Protein AF-A0A6A4JQL0-F1 (afdb_monomer_lite)

Sequence (183 aa):
MTEGSPLDFLEKEVHWMTEGNPLDFLEKEVHWMTEGNPLDFLEKEVRWMTEGNPLDFLEKQVHWMTEGNPLDFLEKEVRWMTEGNPLDFLEKQVHWMTEGNPLDFLEKEVRWMTEGNPLDFLEKQVRWMTEGSPLDFLEKQVRWMTEGSPLDFLEKQVRWMTEGNPLDFLEKEVSTRDQGWTG

Radius of gyration: 18.28 Å; chains: 1; bounding box: 45×28×57 Å

pLDDT: mean 74.46, std 11.35, range [36.38, 88.75]

Structure (mmCIF, N/CA/C/O backbone):
data_AF-A0A6A4JQL0-F1
#
_entry.id   AF-A0A6A4JQL0-F1
#
loop_
_atom_site.group_PDB
_atom_site.id
_atom_site.type_symbol
_atom_site.label_atom_id
_atom_site.label_alt_id
_atom_site.label_comp_id
_atom_site.label_asym_id
_atom_site.label_entity_id
_atom_site.label_seq_id
_atom_site.pdbx_PDB_ins_code
_atom_site.Cartn_x
_atom_site.Cartn_y
_atom_site.Cartn_z
_atom_site.occupancy
_atom_site.B_iso_or_equiv
_atom_site.auth_seq_id
_atom_site.auth_comp_id
_atom_site.auth_asym_id
_atom_site.auth_atom_id
_atom_site.pdbx_PDB_model_num
ATOM 1 N N . MET A 1 1 ? -3.570 -3.995 29.140 1.00 48.94 1 MET A N 1
ATOM 2 C CA . MET A 1 1 ? -2.932 -5.319 29.188 1.00 48.94 1 MET A CA 1
ATOM 3 C C . MET A 1 1 ? -3.987 -6.337 29.563 1.00 48.94 1 MET A C 1
ATOM 5 O O . MET A 1 1 ? -4.219 -6.611 30.736 1.00 48.94 1 MET A O 1
ATOM 9 N N . THR A 1 2 ? -4.702 -6.804 28.553 1.00 54.28 2 THR A N 1
ATOM 10 C CA . THR A 1 2 ? -5.454 -8.056 28.608 1.00 54.28 2 THR A CA 1
ATOM 11 C C . THR A 1 2 ? -4.576 -9.117 27.955 1.00 54.28 2 THR A C 1
ATOM 13 O O . THR A 1 2 ? -4.136 -8.908 26.831 1.00 54.28 2 THR A O 1
ATOM 16 N N . GLU A 1 3 ? -4.284 -10.210 28.657 1.00 47.78 3 GLU A N 1
ATOM 17 C CA . GLU A 1 3 ? -3.572 -11.362 28.087 1.00 47.78 3 GLU A CA 1
ATOM 18 C C . GLU A 1 3 ? -4.604 -12.329 27.481 1.00 47.78 3 GLU A C 1
ATOM 20 O O . GLU A 1 3 ? -5.502 -12.792 28.192 1.00 47.78 3 GLU A O 1
ATOM 25 N N . GLY A 1 4 ? -4.503 -12.636 26.182 1.00 51.81 4 GLY A N 1
ATOM 26 C CA . GLY A 1 4 ? -5.336 -13.647 25.513 1.00 51.81 4 GLY A CA 1
ATOM 27 C C . GLY A 1 4 ? -5.809 -13.258 24.109 1.00 51.81 4 GLY A C 1
ATOM 28 O O . GLY A 1 4 ? -5.360 -12.270 23.545 1.00 51.81 4 GLY A O 1
ATOM 29 N N . SER A 1 5 ? -6.733 -14.047 23.550 1.00 55.41 5 SER A N 1
ATOM 30 C CA . SER A 1 5 ? -7.500 -13.707 22.338 1.00 55.41 5 SER A CA 1
ATOM 31 C C . SER A 1 5 ? -8.883 -13.183 22.747 1.00 55.41 5 SER A C 1
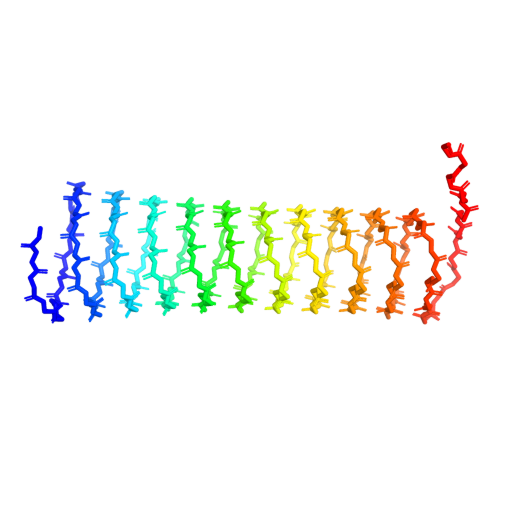ATOM 33 O O . SER A 1 5 ? -9.829 -13.979 22.799 1.00 55.41 5 SER A O 1
ATOM 35 N N . PRO A 1 6 ? -9.015 -11.904 23.153 1.00 65.75 6 PRO A N 1
ATOM 36 C CA . PRO A 1 6 ? -10.319 -11.315 23.427 1.00 65.75 6 PRO A CA 1
ATOM 37 C C . PRO A 1 6 ? -11.145 -11.232 22.135 1.00 65.75 6 PRO A C 1
ATOM 39 O O . PRO A 1 6 ? -10.596 -11.115 21.042 1.00 65.75 6 PRO A O 1
ATOM 42 N N . LEU A 1 7 ? -12.466 -11.349 22.287 1.00 65.19 7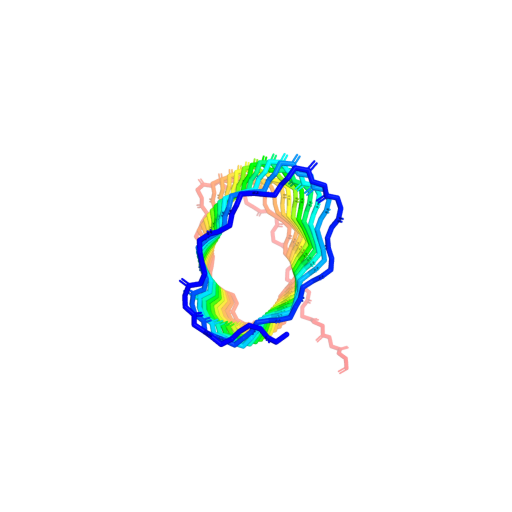 LEU A N 1
ATOM 43 C CA . LEU A 1 7 ? -13.447 -11.028 21.255 1.00 65.19 7 LEU A CA 1
ATOM 44 C C . LEU A 1 7 ? -14.258 -9.852 21.784 1.00 65.19 7 LEU A C 1
ATOM 46 O O . LEU A 1 7 ? -15.088 -10.067 22.675 1.00 65.19 7 LEU A O 1
ATOM 50 N N . ASP A 1 8 ? -14.038 -8.654 21.250 1.00 67.94 8 ASP A N 1
ATOM 51 C CA . ASP A 1 8 ? -14.722 -7.451 21.716 1.00 67.94 8 ASP A CA 1
ATOM 52 C C . ASP A 1 8 ? -15.574 -6.791 20.618 1.00 67.94 8 ASP A C 1
ATOM 54 O O . ASP A 1 8 ? -15.253 -6.762 19.430 1.00 67.94 8 ASP A O 1
ATOM 58 N N . PHE A 1 9 ? -16.722 -6.257 21.047 1.00 63.62 9 PHE A N 1
ATOM 59 C CA . PHE A 1 9 ? -17.596 -5.407 20.239 1.00 63.62 9 PHE A CA 1
ATOM 60 C C . PHE A 1 9 ? -17.670 -4.038 20.915 1.00 63.62 9 PHE A C 1
ATOM 62 O O . PHE A 1 9 ? -18.224 -3.916 22.015 1.00 63.62 9 PHE A O 1
ATOM 69 N N . LEU A 1 10 ? -17.084 -3.007 20.299 1.00 62.75 10 LEU A N 1
ATOM 70 C CA . LEU A 1 10 ? -16.933 -1.692 20.932 1.00 62.75 10 LEU A CA 1
ATOM 71 C C . LEU A 1 10 ? -17.703 -0.597 20.176 1.00 62.75 10 LEU A C 1
ATOM 73 O O . LEU A 1 10 ? -17.428 -0.269 19.024 1.00 62.75 10 LEU A O 1
ATOM 77 N N . GLU A 1 11 ? -18.642 0.042 20.883 1.00 56.25 11 GLU A N 1
ATOM 78 C CA . GLU A 1 11 ? -19.492 1.130 20.358 1.00 56.25 11 GLU A CA 1
ATOM 79 C C . GLU A 1 11 ? -19.041 2.551 20.786 1.00 56.25 11 GLU A C 1
ATOM 81 O O . GLU A 1 11 ? -19.742 3.550 20.534 1.00 56.25 11 GLU A O 1
ATOM 86 N N . LYS A 1 12 ? -17.908 2.680 21.490 1.00 58.00 12 LYS A N 1
ATOM 87 C CA . LYS A 1 12 ? -17.393 3.944 22.059 1.00 58.00 12 LYS A CA 1
ATOM 88 C C . LYS A 1 12 ? -15.913 4.149 21.733 1.00 58.00 12 LYS A C 1
ATOM 90 O O . LYS A 1 12 ? -15.241 3.206 21.349 1.00 58.00 12 LYS A O 1
ATOM 95 N N . GLU A 1 13 ? -15.443 5.386 21.904 1.00 59.19 13 GLU A N 1
ATOM 96 C CA . GLU A 1 13 ? -14.020 5.730 21.820 1.00 59.19 13 GLU A CA 1
ATOM 97 C C . GLU A 1 13 ? -13.245 5.005 22.924 1.00 59.19 13 GLU A C 1
ATOM 99 O O . GLU A 1 13 ? -13.615 5.083 24.102 1.00 59.19 13 GLU A O 1
ATOM 104 N N . VAL A 1 14 ? -12.217 4.254 22.532 1.00 65.00 14 VAL A N 1
ATOM 105 C CA . VAL A 1 14 ? -11.452 3.379 23.425 1.00 65.00 14 VAL A CA 1
ATOM 106 C C . VAL A 1 14 ? -9.961 3.486 23.108 1.00 65.00 14 VAL A C 1
ATOM 108 O O . VAL A 1 14 ? -9.557 3.576 21.948 1.00 65.00 14 VAL A O 1
ATOM 111 N N . HIS A 1 15 ? -9.159 3.466 24.173 1.00 68.12 15 HIS A N 1
ATOM 112 C CA . HIS A 1 15 ? -7.715 3.268 24.128 1.00 68.12 15 HIS A CA 1
ATOM 113 C C . HIS A 1 15 ? -7.394 1.889 24.701 1.00 68.12 15 HIS A C 1
ATOM 115 O O . HIS A 1 15 ? -7.781 1.610 25.840 1.00 68.12 15 HIS A O 1
ATOM 121 N N . TRP A 1 16 ? -6.681 1.054 23.948 1.00 69.25 16 TRP A N 1
ATOM 122 C CA . TRP A 1 16 ? -6.377 -0.316 24.363 1.00 69.25 16 TRP A CA 1
ATOM 123 C C . TRP A 1 16 ? -4.896 -0.686 24.171 1.00 69.25 16 TRP A C 1
ATOM 125 O O . TRP A 1 16 ? -4.220 -0.142 23.301 1.00 69.25 16 TRP A O 1
ATOM 135 N N . MET A 1 17 ? -4.399 -1.596 25.022 1.00 77.00 17 MET A N 1
ATOM 136 C CA . MET A 1 17 ? -3.108 -2.287 24.865 1.00 77.00 17 MET A CA 1
ATOM 137 C C . MET A 1 17 ? -3.274 -3.793 25.124 1.00 77.00 17 MET A C 1
ATOM 139 O O . MET A 1 17 ? -3.674 -4.171 26.243 1.00 77.00 17 MET A O 1
ATOM 143 N N . THR A 1 18 ? -2.936 -4.621 24.133 1.00 77.06 18 THR A N 1
ATOM 144 C CA . THR A 1 18 ? -3.070 -6.095 24.158 1.00 77.06 18 THR A CA 1
ATOM 145 C C . THR A 1 18 ? -1.775 -6.780 23.752 1.00 77.06 18 THR A C 1
ATOM 147 O O . THR A 1 18 ? -1.071 -6.303 22.870 1.00 77.06 18 THR A O 1
ATOM 150 N N . GLU A 1 19 ? -1.523 -7.942 24.347 1.00 81.19 19 GLU A N 1
ATOM 151 C CA . GLU A 1 19 ? -0.583 -8.936 23.828 1.00 81.19 19 GLU A CA 1
ATOM 152 C C . GLU A 1 19 ? -1.392 -10.161 23.376 1.00 81.19 19 GLU A C 1
ATOM 154 O O . GLU A 1 19 ? -2.223 -10.675 24.136 1.00 81.19 19 GLU A O 1
ATOM 159 N N . GLY A 1 20 ? -1.175 -10.625 22.145 1.00 81.38 20 GLY A N 1
ATOM 160 C CA . GLY A 1 20 ? -1.851 -11.790 21.574 1.00 81.38 20 GLY A CA 1
ATOM 161 C C . GLY A 1 20 ? -2.547 -11.520 20.241 1.00 81.38 20 GLY A C 1
ATOM 162 O O . GLY A 1 20 ? -2.222 -10.590 19.515 1.00 81.38 20 GLY A O 1
ATOM 163 N N . ASN A 1 21 ? -3.504 -12.384 19.903 1.00 84.00 21 ASN A N 1
ATOM 164 C CA . ASN A 1 21 ? -4.229 -12.346 18.631 1.00 84.00 21 ASN A CA 1
ATOM 165 C C . ASN A 1 21 ? -5.713 -12.065 18.925 1.00 84.00 21 ASN A C 1
ATOM 167 O O . ASN A 1 21 ? -6.485 -13.028 19.055 1.00 84.00 21 ASN A O 1
ATOM 171 N N . PRO A 1 22 ? -6.093 -10.803 19.188 1.00 80.31 22 PRO A N 1
ATOM 172 C CA . PRO A 1 22 ? -7.481 -10.433 19.435 1.00 80.31 22 PRO A CA 1
ATOM 173 C C . PRO A 1 22 ? -8.314 -10.516 18.143 1.00 80.31 22 PRO A C 1
ATOM 175 O O . PRO A 1 22 ? -7.764 -10.590 17.043 1.00 80.31 22 PRO A O 1
ATOM 178 N N . LEU A 1 23 ? -9.637 -10.582 18.296 1.00 82.00 23 LEU A N 1
ATOM 179 C CA . LEU A 1 23 ? -10.601 -10.499 17.200 1.00 82.00 23 LEU A CA 1
ATOM 180 C C . LEU A 1 23 ? -11.603 -9.393 17.520 1.00 82.00 23 LEU A C 1
ATOM 182 O O . LEU A 1 23 ? -12.422 -9.583 18.422 1.00 82.00 23 LEU A O 1
ATOM 186 N N . ASP A 1 24 ? -11.600 -8.294 16.769 1.00 75.69 24 ASP A N 1
ATOM 187 C CA . ASP A 1 24 ? -12.393 -7.117 17.128 1.00 75.69 24 ASP A CA 1
ATOM 188 C C . ASP A 1 24 ? -13.329 -6.625 16.024 1.00 75.69 24 ASP A C 1
ATOM 190 O O . ASP A 1 24 ? -13.034 -6.642 14.828 1.00 75.69 24 ASP A O 1
ATOM 194 N N . PHE A 1 25 ? -14.497 -6.147 16.457 1.00 75.19 25 PHE A N 1
ATOM 195 C CA . PHE A 1 25 ? -15.484 -5.478 15.612 1.00 75.19 25 PHE A CA 1
ATOM 196 C C . PHE A 1 25 ? -15.741 -4.072 16.164 1.00 75.19 25 PHE A C 1
ATOM 198 O O . PHE A 1 25 ? -16.297 -3.920 17.260 1.00 75.19 25 PHE A O 1
ATOM 205 N N . LEU A 1 26 ? -15.342 -3.033 15.421 1.00 70.62 26 LEU A N 1
ATOM 206 C CA . LEU A 1 26 ? -15.356 -1.646 15.909 1.00 70.62 26 LEU A CA 1
ATOM 207 C C . LEU A 1 26 ? -16.149 -0.708 14.986 1.00 70.62 26 LEU A C 1
ATOM 209 O O . LEU A 1 26 ? -15.851 -0.535 13.803 1.00 70.62 26 LEU A O 1
ATOM 213 N N . GLU A 1 27 ? -17.121 0.002 15.564 1.00 65.94 27 GLU A N 1
ATOM 214 C CA . GLU A 1 27 ? -17.993 0.930 14.822 1.00 65.94 27 GLU A CA 1
ATOM 215 C C . GLU A 1 27 ? -17.617 2.423 14.987 1.00 65.94 27 GLU A C 1
ATOM 217 O O . GLU A 1 27 ? -18.277 3.313 14.421 1.00 65.94 27 GLU A O 1
ATOM 222 N N . LYS A 1 28 ? -16.599 2.763 15.793 1.00 69.19 28 LYS A N 1
ATOM 223 C CA . LYS A 1 28 ? -16.197 4.155 16.110 1.00 69.19 28 LYS A CA 1
ATOM 224 C C . LYS A 1 28 ? -14.680 4.343 16.223 1.00 69.19 28 LYS A C 1
ATOM 226 O O . LYS A 1 28 ? -13.933 3.425 15.933 1.00 69.19 28 LYS A O 1
ATOM 231 N N . GLU A 1 29 ? -14.261 5.570 16.555 1.00 67.31 29 GLU A N 1
ATOM 232 C CA . GLU A 1 29 ? -12.855 5.969 16.637 1.00 67.31 29 GLU A CA 1
ATOM 233 C C . GLU A 1 29 ? -12.103 5.200 17.726 1.00 67.31 29 GLU A C 1
ATOM 235 O O . GLU A 1 29 ? -12.539 5.180 18.876 1.00 67.31 29 GLU A O 1
ATOM 240 N N . VAL A 1 30 ? -10.991 4.561 17.364 1.00 68.25 30 VAL A N 1
ATOM 241 C CA . VAL A 1 30 ? -10.199 3.722 18.275 1.00 68.25 30 VAL A CA 1
ATOM 242 C C . VAL A 1 30 ? -8.714 4.024 18.122 1.00 68.25 30 VAL A C 1
ATOM 244 O O . VAL A 1 30 ? -8.218 4.283 17.024 1.00 68.25 30 VAL A O 1
ATOM 247 N N . HIS A 1 31 ? -8.011 3.975 19.254 1.00 73.44 31 HIS A N 1
ATOM 248 C CA . HIS A 1 31 ? -6.556 4.015 19.325 1.00 73.44 31 HIS A CA 1
ATOM 249 C C . HIS A 1 31 ? -6.049 2.736 20.005 1.00 73.44 31 HIS A C 1
ATOM 251 O O . HIS A 1 31 ? -6.408 2.468 21.155 1.00 73.44 31 HIS A O 1
ATOM 257 N N . TRP A 1 32 ? -5.197 1.971 19.327 1.00 73.75 32 TRP A N 1
ATOM 258 C CA . TRP A 1 32 ? -4.766 0.647 19.793 1.00 73.75 32 TRP A CA 1
ATOM 259 C C . TRP A 1 32 ? -3.240 0.479 19.744 1.00 73.75 32 TRP A C 1
ATOM 261 O O . TRP A 1 32 ? -2.592 1.019 18.847 1.00 73.75 32 TRP A O 1
ATOM 271 N N . MET A 1 33 ? -2.686 -0.286 20.695 1.00 80.38 33 MET A N 1
ATOM 272 C CA . MET A 1 33 ? -1.348 -0.892 20.593 1.00 80.38 33 MET A CA 1
ATOM 273 C C . MET A 1 33 ? -1.395 -2.419 20.804 1.00 80.38 33 MET A C 1
ATOM 275 O O . MET A 1 33 ? -1.891 -2.866 21.844 1.00 80.38 33 MET A O 1
ATOM 279 N N . THR A 1 34 ? -0.906 -3.206 19.840 1.00 82.06 34 THR A N 1
ATOM 280 C CA . THR A 1 34 ? -0.855 -4.683 19.923 1.00 82.06 34 THR A CA 1
ATOM 281 C C . THR A 1 34 ? 0.560 -5.199 19.737 1.00 82.06 34 THR A C 1
ATOM 283 O O . THR A 1 34 ? 1.240 -4.797 18.800 1.00 82.06 34 THR A O 1
ATOM 286 N N . GLU A 1 35 ? 0.953 -6.180 20.542 1.00 85.06 35 GLU A N 1
ATOM 287 C CA . GLU A 1 35 ? 2.001 -7.135 20.165 1.00 85.06 35 GLU A CA 1
ATOM 288 C C . GLU A 1 35 ? 1.330 -8.468 19.796 1.00 85.06 35 GLU A C 1
ATOM 290 O O . GLU A 1 35 ? 0.743 -9.137 20.654 1.00 85.06 35 GLU A O 1
ATOM 295 N N . GLY A 1 36 ? 1.354 -8.842 18.515 1.00 85.19 36 GLY A N 1
ATOM 296 C CA . GLY A 1 36 ? 0.725 -10.056 17.991 1.00 85.19 36 GLY A CA 1
ATOM 297 C C . GLY A 1 36 ? 0.013 -9.866 16.649 1.00 85.19 36 GLY A C 1
ATOM 298 O O . GLY A 1 36 ? 0.305 -8.948 15.893 1.00 85.19 36 GLY A O 1
ATOM 299 N N . ASN A 1 37 ? -0.896 -10.784 16.315 1.00 85.94 37 ASN A N 1
ATOM 300 C CA . ASN A 1 37 ? -1.563 -10.847 15.008 1.00 85.94 37 ASN A CA 1
ATOM 301 C C . ASN A 1 37 ? -3.081 -10.668 15.205 1.00 85.94 37 ASN A C 1
ATOM 303 O O . ASN A 1 37 ? -3.797 -11.672 15.301 1.00 85.94 37 ASN A O 1
ATOM 307 N N . PRO A 1 38 ? -3.569 -9.426 15.377 1.00 83.69 38 PRO A N 1
ATOM 308 C CA . PRO A 1 38 ? -4.996 -9.156 15.520 1.00 83.69 38 PRO A CA 1
ATOM 309 C C . PRO A 1 38 ? -5.758 -9.448 14.217 1.00 83.69 38 PRO A C 1
ATOM 311 O O . PRO A 1 38 ? -5.168 -9.490 13.136 1.00 83.69 38 PRO A O 1
ATOM 314 N N . LEU A 1 39 ? -7.063 -9.693 14.341 1.00 84.94 39 LEU A N 1
ATOM 315 C CA . LEU A 1 39 ? -8.001 -9.769 13.222 1.00 84.94 39 LEU A CA 1
ATOM 316 C C . LEU A 1 39 ? -9.129 -8.772 13.456 1.00 84.94 39 LEU A C 1
ATOM 318 O O . LEU A 1 39 ? -9.977 -9.015 14.315 1.00 84.94 39 LEU A O 1
ATOM 322 N N . ASP A 1 40 ? -9.199 -7.724 12.645 1.00 78.44 40 ASP A N 1
ATOM 323 C CA . ASP A 1 40 ? -10.066 -6.592 12.949 1.00 78.44 40 ASP A CA 1
ATOM 324 C C . ASP A 1 40 ? -11.005 -6.212 11.793 1.00 78.44 40 ASP A C 1
ATOM 326 O O . ASP A 1 40 ? -10.643 -6.178 10.614 1.00 78.44 40 ASP A O 1
ATOM 330 N N . PHE A 1 41 ? -12.250 -5.879 12.145 1.00 79.62 41 PHE A N 1
ATOM 331 C CA . PHE A 1 41 ? -13.275 -5.371 11.230 1.00 79.62 41 PHE A CA 1
ATOM 332 C C . PHE A 1 41 ? -13.730 -3.980 11.678 1.00 79.62 41 PHE A C 1
ATOM 334 O O . PHE A 1 41 ? -14.369 -3.840 12.728 1.00 79.62 41 PHE A O 1
ATOM 341 N N . LEU A 1 42 ? -13.436 -2.941 10.885 1.00 72.56 42 LEU A N 1
ATOM 342 C CA . LEU A 1 42 ? -13.661 -1.547 11.288 1.00 72.56 42 LEU A CA 1
ATOM 343 C C . LEU A 1 42 ? -14.495 -0.731 10.300 1.00 72.56 42 LEU A C 1
ATOM 345 O O . LEU A 1 42 ? -14.187 -0.609 9.112 1.00 72.56 42 LEU A O 1
ATOM 349 N N . GLU A 1 43 ? -15.477 -0.008 10.838 1.00 68.94 43 GLU A N 1
ATOM 350 C CA . GLU A 1 43 ? -16.337 0.873 10.039 1.00 68.94 43 GLU A CA 1
ATOM 351 C C . GLU A 1 43 ? -15.943 2.365 10.088 1.00 68.94 43 GLU A C 1
ATOM 353 O O . GLU A 1 43 ? -16.499 3.180 9.336 1.00 68.94 43 GLU A O 1
ATOM 358 N N . LYS A 1 44 ? -15.045 2.800 10.988 1.00 72.44 44 LYS A N 1
ATOM 359 C CA . LYS A 1 44 ? -14.710 4.231 11.211 1.00 72.44 44 LYS A CA 1
ATOM 360 C C . LYS A 1 44 ? -13.207 4.517 11.357 1.00 72.44 44 LYS A C 1
ATOM 362 O O . LYS A 1 44 ? -12.392 3.701 10.963 1.00 72.44 44 LYS A O 1
ATOM 367 N N . GLU A 1 45 ? -12.870 5.756 11.745 1.00 68.94 45 GLU A N 1
ATOM 368 C CA . GLU A 1 45 ? -11.496 6.267 11.782 1.00 68.94 45 GLU A CA 1
ATOM 369 C C . GLU A 1 45 ? -10.661 5.574 12.853 1.00 68.94 45 GLU A C 1
ATOM 371 O O . GLU A 1 45 ? -11.114 5.473 13.984 1.00 68.94 45 GLU A O 1
ATOM 376 N N . VAL A 1 46 ? -9.455 5.115 12.531 1.00 69.88 46 VAL A N 1
ATOM 377 C CA . VAL A 1 46 ? -8.645 4.345 13.482 1.00 69.88 46 VAL A CA 1
ATOM 378 C C . VAL A 1 46 ? -7.172 4.726 13.433 1.00 69.88 46 VAL A C 1
ATOM 380 O O . VAL A 1 46 ? -6.639 5.084 12.377 1.00 69.88 46 VAL A O 1
ATOM 383 N N . ARG A 1 47 ? -6.519 4.654 14.601 1.00 75.62 47 ARG A N 1
ATOM 384 C CA . ARG A 1 47 ? -5.064 4.753 14.741 1.00 75.62 47 ARG A CA 1
ATOM 385 C C . ARG A 1 47 ? -4.482 3.549 15.465 1.00 75.62 47 ARG A C 1
ATOM 387 O O . ARG A 1 47 ? -4.789 3.362 16.642 1.00 75.62 47 ARG A O 1
ATOM 394 N N . TRP A 1 48 ? -3.591 2.806 14.819 1.00 75.69 48 TRP A N 1
ATOM 395 C CA . TRP A 1 48 ? -2.952 1.631 15.420 1.00 75.69 48 TRP A CA 1
ATOM 396 C C . TRP A 1 48 ? -1.437 1.671 15.372 1.00 75.69 48 TRP A C 1
ATOM 398 O O . TRP A 1 48 ? -0.836 2.282 14.487 1.00 75.69 48 TRP A O 1
ATOM 408 N N . MET A 1 49 ? -0.858 0.988 16.354 1.00 82.81 49 MET A N 1
ATOM 409 C CA . MET A 1 49 ? 0.532 0.566 16.367 1.00 82.81 49 MET A CA 1
ATOM 410 C C . MET A 1 49 ? 0.571 -0.933 16.667 1.00 82.81 49 MET A C 1
ATOM 412 O O . MET A 1 49 ? 0.066 -1.350 17.710 1.00 82.81 49 MET A O 1
ATOM 416 N N . THR A 1 50 ? 1.150 -1.724 15.771 1.00 83.94 50 THR A N 1
ATOM 417 C CA . THR A 1 50 ? 1.201 -3.184 15.911 1.00 83.94 50 THR A CA 1
ATOM 418 C C . THR A 1 50 ? 2.612 -3.700 15.658 1.00 83.94 50 THR A C 1
ATOM 420 O O . THR A 1 50 ? 3.225 -3.354 14.654 1.00 83.94 50 THR A O 1
ATOM 423 N N . GLU A 1 51 ? 3.112 -4.565 16.534 1.00 87.12 51 GLU A N 1
ATOM 424 C CA . GLU A 1 51 ? 4.254 -5.436 16.237 1.00 87.12 51 GLU A CA 1
ATOM 425 C C . GLU A 1 51 ? 3.709 -6.838 15.932 1.00 87.12 51 GLU A C 1
ATOM 427 O O . GLU A 1 51 ? 3.189 -7.519 16.820 1.00 87.12 51 GLU A O 1
ATOM 432 N N .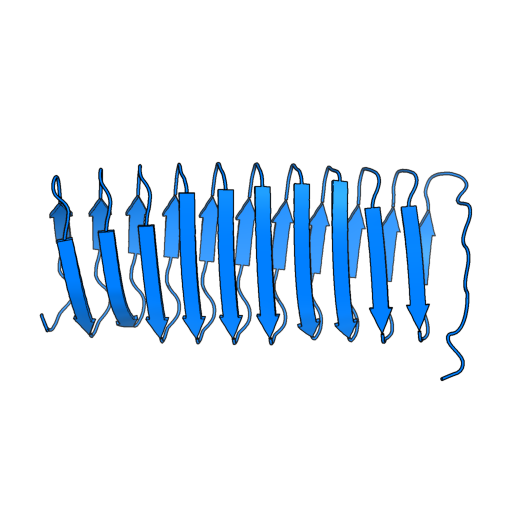 GLY A 1 52 ? 3.760 -7.257 14.666 1.00 87.56 52 GLY A N 1
ATOM 433 C CA . GLY A 1 52 ? 3.209 -8.525 14.190 1.00 87.56 52 GLY A CA 1
ATOM 434 C C . GLY A 1 52 ? 2.546 -8.437 12.813 1.00 87.56 52 GLY A C 1
ATOM 435 O O . GLY A 1 52 ? 2.826 -7.548 12.018 1.00 87.56 52 GLY A O 1
ATOM 436 N N . ASN A 1 53 ? 1.691 -9.412 12.497 1.00 87.62 53 ASN A N 1
ATOM 437 C CA . ASN A 1 53 ? 1.069 -9.563 11.176 1.00 87.62 53 ASN A CA 1
ATOM 438 C C . ASN A 1 53 ? -0.461 -9.460 11.317 1.00 87.62 53 ASN A C 1
ATOM 440 O O . ASN A 1 53 ? -1.127 -10.498 11.395 1.00 87.62 53 ASN A O 1
ATOM 444 N N . PRO A 1 54 ? -1.017 -8.244 11.453 1.00 85.06 54 PRO A N 1
ATOM 445 C CA . PRO A 1 54 ? -2.459 -8.055 11.571 1.00 85.06 54 PRO A CA 1
ATOM 446 C C . PRO A 1 54 ? -3.186 -8.441 10.270 1.00 85.06 54 PRO A C 1
ATOM 448 O O . PRO A 1 54 ? -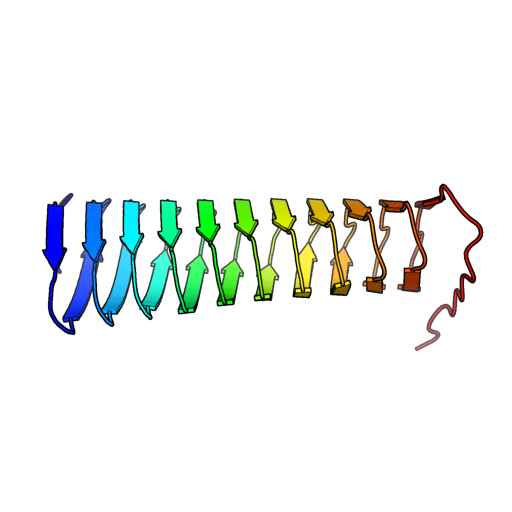2.580 -8.482 9.196 1.00 85.06 54 PRO A O 1
ATOM 451 N N . LEU A 1 55 ? -4.474 -8.768 10.385 1.00 87.44 55 LEU A N 1
ATOM 452 C CA . LEU A 1 55 ? -5.382 -8.967 9.256 1.00 87.44 55 LEU A CA 1
ATOM 453 C C . LEU A 1 55 ? -6.594 -8.058 9.416 1.00 87.44 55 LEU A C 1
ATOM 455 O O . LEU A 1 55 ? -7.421 -8.296 10.296 1.00 87.44 55 LEU A O 1
ATOM 459 N N . ASP A 1 56 ? -6.752 -7.100 8.511 1.00 81.69 56 ASP A N 1
ATOM 460 C CA . ASP A 1 56 ? -7.662 -5.988 8.747 1.00 81.69 56 ASP A CA 1
ATOM 461 C C . ASP A 1 56 ? -8.613 -5.720 7.573 1.00 81.69 56 ASP A C 1
ATOM 463 O O . ASP A 1 56 ? -8.237 -5.684 6.397 1.00 81.69 56 ASP A O 1
ATOM 467 N N . PHE A 1 57 ? -9.886 -5.485 7.900 1.00 82.00 57 PHE A N 1
ATOM 468 C CA . PHE A 1 57 ? -10.941 -5.130 6.948 1.00 82.00 57 PHE A CA 1
ATOM 469 C C . PHE A 1 57 ? -11.546 -3.773 7.310 1.00 82.00 57 PHE A C 1
ATOM 471 O O . PHE A 1 57 ? -12.237 -3.650 8.327 1.00 82.00 57 PHE A O 1
ATOM 478 N N . LEU A 1 58 ? -11.325 -2.750 6.474 1.00 74.19 58 LEU A N 1
ATOM 479 C CA . LEU A 1 58 ? -11.655 -1.362 6.816 1.00 74.19 58 LEU A CA 1
ATOM 480 C C . LEU A 1 58 ? -12.483 -0.623 5.765 1.00 74.19 58 LEU A C 1
ATOM 482 O O . LEU A 1 58 ? -12.117 -0.499 4.594 1.00 74.19 58 LEU A O 1
ATOM 486 N N . GLU A 1 59 ? -13.532 0.054 6.229 1.00 70.31 59 GLU A N 1
ATOM 487 C CA . GLU A 1 59 ? -14.407 0.841 5.351 1.00 70.31 59 GLU A CA 1
ATOM 488 C C . GLU A 1 59 ? -14.063 2.344 5.270 1.00 70.31 59 GLU A C 1
ATOM 490 O O . GLU A 1 59 ? -14.615 3.075 4.428 1.00 70.31 59 GLU A O 1
ATOM 495 N N . LYS A 1 60 ? -13.230 2.880 6.179 1.00 75.56 60 LYS A N 1
ATOM 496 C CA . LYS A 1 60 ? -12.977 4.337 6.295 1.00 75.56 60 LYS A CA 1
ATOM 497 C C . LYS A 1 60 ? -11.491 4.732 6.415 1.00 75.56 60 LYS A C 1
ATOM 499 O O . LYS A 1 60 ? -10.705 4.357 5.558 1.00 75.56 60 LYS A O 1
ATOM 504 N N . GLN A 1 61 ? -11.187 5.662 7.326 1.00 69.50 61 GLN A N 1
ATOM 505 C CA . GLN A 1 61 ? -9.976 6.484 7.387 1.00 69.50 61 GLN A CA 1
ATOM 506 C C . GLN A 1 61 ? -8.995 5.893 8.374 1.00 69.50 61 GLN A C 1
ATOM 508 O O . GLN A 1 61 ? -9.348 5.786 9.542 1.00 69.50 61 GLN A O 1
ATOM 513 N N . VAL A 1 62 ? -7.780 5.556 7.969 1.00 69.50 62 VAL A N 1
ATOM 514 C CA . VAL A 1 62 ? -6.896 4.829 8.883 1.00 69.50 62 VAL A CA 1
ATOM 515 C C . VAL A 1 62 ? -5.465 5.334 8.859 1.00 69.50 62 VAL A C 1
ATOM 517 O O . VAL A 1 62 ? -4.944 5.739 7.821 1.00 69.50 62 VAL A O 1
ATOM 520 N N . HIS A 1 63 ? -4.859 5.348 10.046 1.00 78.06 63 HIS A N 1
ATOM 521 C CA . HIS A 1 63 ? -3.447 5.632 10.256 1.00 78.06 63 HIS A CA 1
ATOM 522 C C . HIS A 1 63 ? -2.798 4.472 11.008 1.00 78.06 63 HIS A C 1
ATOM 524 O O . HIS A 1 63 ? -3.128 4.260 12.174 1.00 78.06 63 HIS A O 1
ATOM 530 N N . TRP A 1 64 ? -1.848 3.774 10.392 1.00 76.75 64 TRP A N 1
ATOM 531 C CA . TRP A 1 64 ? -1.131 2.677 11.050 1.00 76.75 64 TRP A CA 1
ATOM 532 C C . TRP A 1 64 ? 0.369 2.856 11.052 1.00 76.75 64 TRP A C 1
ATOM 534 O O . TRP A 1 64 ? 0.945 3.495 10.166 1.00 76.75 64 TRP A O 1
ATOM 544 N N . MET A 1 65 ? 0.968 2.257 12.073 1.00 84.12 65 MET A N 1
ATOM 545 C CA . MET A 1 65 ? 2.379 1.925 12.111 1.00 84.12 65 MET A CA 1
ATOM 546 C C . MET A 1 65 ? 2.494 0.443 12.448 1.00 84.12 65 MET A C 1
ATOM 548 O O . MET A 1 65 ? 1.992 0.027 13.494 1.00 84.12 65 MET A O 1
ATOM 552 N N . THR A 1 66 ? 3.132 -0.332 11.582 1.00 85.88 66 THR A N 1
ATOM 553 C CA . THR A 1 66 ? 3.270 -1.777 11.778 1.00 85.88 66 THR A CA 1
ATOM 554 C C . THR A 1 66 ? 4.717 -2.202 11.584 1.00 85.88 66 THR A C 1
ATOM 556 O O . THR A 1 66 ? 5.342 -1.846 10.590 1.00 85.88 66 THR A O 1
ATOM 559 N N . GLU A 1 67 ? 5.245 -2.991 12.512 1.00 88.56 67 GLU A N 1
ATOM 560 C CA . GLU A 1 67 ? 6.464 -3.772 12.296 1.00 88.56 67 GLU A CA 1
ATOM 561 C C . GLU A 1 67 ? 6.043 -5.223 12.038 1.00 88.56 67 GLU A C 1
ATOM 563 O O . GLU A 1 67 ? 5.549 -5.904 12.938 1.00 88.56 67 GLU A O 1
ATOM 568 N N . GLY A 1 68 ? 6.160 -5.681 10.790 1.00 88.44 68 GLY A N 1
ATOM 569 C CA . GLY A 1 68 ? 5.711 -7.001 10.347 1.00 88.44 68 GLY A CA 1
ATOM 570 C C . GLY A 1 68 ? 5.060 -7.003 8.962 1.00 88.44 68 GLY A C 1
ATOM 571 O O . GLY A 1 68 ? 5.299 -6.128 8.136 1.00 88.44 68 GLY A O 1
ATOM 572 N N . ASN A 1 69 ? 4.272 -8.038 8.670 1.00 88.25 69 ASN A N 1
ATOM 573 C CA . ASN A 1 69 ? 3.688 -8.278 7.344 1.00 88.25 69 ASN A CA 1
ATOM 574 C C . ASN A 1 69 ? 2.152 -8.263 7.449 1.00 88.25 69 ASN A C 1
ATOM 576 O O . ASN A 1 69 ? 1.548 -9.336 7.552 1.00 88.25 69 ASN A O 1
ATOM 580 N N . PRO A 1 70 ? 1.521 -7.079 7.515 1.00 86.19 70 PRO A N 1
ATOM 581 C CA . PRO A 1 70 ? 0.069 -6.974 7.607 1.00 86.19 70 PRO A CA 1
ATOM 582 C C . PRO A 1 70 ? -0.614 -7.445 6.310 1.00 86.19 70 PRO A C 1
ATOM 584 O O . PRO A 1 70 ? 0.012 -7.494 5.246 1.00 86.19 70 PRO A O 1
ATOM 587 N N . LEU A 1 71 ? -1.884 -7.842 6.416 1.00 88.25 71 LEU A N 1
ATOM 588 C CA . LEU A 1 71 ? -2.753 -8.158 5.282 1.00 88.25 71 LEU A CA 1
ATOM 589 C C . LEU A 1 71 ? -4.036 -7.343 5.375 1.00 88.25 71 LEU A C 1
ATOM 591 O O . LEU A 1 71 ? -4.858 -7.587 6.257 1.00 88.25 71 LEU A O 1
ATOM 595 N N . ASP A 1 72 ? -4.260 -6.471 4.398 1.00 82.62 72 ASP A N 1
ATOM 596 C CA . ASP A 1 72 ? -5.224 -5.395 4.572 1.00 82.62 72 ASP A CA 1
ATOM 597 C C . ASP A 1 72 ? -6.168 -5.218 3.378 1.00 82.62 72 ASP A C 1
ATOM 599 O O . ASP A 1 72 ? -5.776 -5.212 2.207 1.00 82.62 72 ASP A O 1
ATOM 603 N N . PHE A 1 73 ? -7.453 -5.022 3.680 1.00 82.75 73 PHE A N 1
ATOM 604 C CA . PHE A 1 73 ? -8.511 -4.782 2.696 1.00 82.75 73 PHE A CA 1
ATOM 605 C C . PHE A 1 73 ? -9.224 -3.461 2.987 1.00 82.75 73 PHE A C 1
ATOM 607 O O . PHE A 1 73 ? -9.951 -3.352 3.979 1.00 82.75 73 PHE A O 1
ATOM 614 N N . LEU A 1 74 ? -9.053 -2.455 2.117 1.00 75.81 74 LEU A N 1
ATOM 615 C CA . LEU A 1 74 ? -9.475 -1.078 2.403 1.00 75.81 74 LEU A CA 1
ATOM 616 C C . LEU A 1 74 ? -10.295 -0.409 1.300 1.00 75.81 74 LEU A C 1
ATOM 618 O O . LEU A 1 74 ? -9.894 -0.317 0.136 1.00 75.81 74 LEU A O 1
ATOM 622 N N . GLU A 1 75 ? -11.381 0.250 1.704 1.00 72.00 75 GLU A N 1
ATOM 623 C CA . GLU A 1 75 ? -12.271 0.927 0.754 1.00 72.00 75 GLU A CA 1
ATOM 624 C C . GLU A 1 75 ? -12.012 2.432 0.555 1.00 72.00 75 GLU A C 1
ATOM 626 O O . GLU A 1 75 ? -12.528 3.020 -0.408 1.00 72.00 75 GLU A O 1
ATOM 631 N N . LYS A 1 76 ? -11.324 3.134 1.472 1.00 73.25 76 LYS A N 1
ATOM 632 C CA . LYS A 1 76 ? -11.273 4.617 1.452 1.00 73.25 76 LYS A CA 1
ATOM 633 C C . LYS A 1 76 ? -9.896 5.264 1.503 1.00 73.25 76 LYS A C 1
ATOM 635 O O . LYS A 1 76 ? -9.282 5.408 0.449 1.00 73.25 76 LYS A O 1
ATOM 640 N N . GLU A 1 77 ? -9.494 5.827 2.637 1.00 71.56 77 GLU A N 1
ATOM 641 C CA . GLU A 1 77 ? -8.271 6.627 2.673 1.00 71.56 77 GLU A CA 1
ATOM 642 C C . GLU A 1 77 ? -7.389 6.226 3.825 1.00 71.56 77 GLU A C 1
ATOM 644 O O . GLU A 1 77 ? -7.853 6.100 4.956 1.00 71.56 77 GLU A O 1
ATOM 649 N N . VAL A 1 78 ? -6.115 6.035 3.517 1.00 69.88 78 VAL A N 1
ATOM 650 C CA . VAL A 1 78 ? -5.207 5.387 4.442 1.00 69.88 78 VAL A CA 1
ATOM 651 C C . VAL A 1 78 ? -3.821 5.998 4.394 1.00 69.88 78 VAL A C 1
ATOM 653 O O . VAL A 1 78 ? -3.334 6.441 3.346 1.00 69.88 78 VAL A O 1
ATOM 656 N N . ARG A 1 79 ? -3.206 6.049 5.574 1.00 78.56 79 ARG A N 1
ATOM 657 C CA . ARG A 1 79 ? -1.802 6.378 5.770 1.00 78.56 79 ARG A CA 1
ATOM 658 C C . ARG A 1 79 ? -1.122 5.278 6.560 1.00 78.56 79 ARG A C 1
ATOM 660 O O . ARG A 1 79 ? -1.481 5.080 7.717 1.00 78.56 79 ARG A O 1
ATOM 667 N N . TRP A 1 80 ? -0.110 4.649 5.983 1.00 77.69 80 TRP A N 1
ATOM 668 C CA . TRP A 1 80 ? 0.677 3.644 6.693 1.00 77.69 80 TRP A CA 1
ATOM 669 C C . TRP A 1 80 ? 2.156 3.943 6.679 1.00 77.69 80 TRP A C 1
ATOM 671 O O . TRP A 1 80 ? 2.682 4.580 5.762 1.00 77.69 80 TRP A O 1
ATOM 681 N N . MET A 1 81 ? 2.785 3.458 7.738 1.00 84.88 81 MET A N 1
ATOM 682 C CA . MET A 1 81 ? 4.217 3.285 7.849 1.00 84.88 81 MET A CA 1
ATOM 683 C C . MET A 1 81 ? 4.452 1.835 8.263 1.00 84.88 81 MET A C 1
ATOM 685 O O . MET A 1 81 ? 3.988 1.435 9.330 1.00 84.88 81 MET A O 1
ATOM 689 N N . THR A 1 82 ? 5.129 1.063 7.421 1.00 86.75 82 THR A N 1
ATOM 690 C CA . THR A 1 82 ? 5.356 -0.363 7.672 1.00 86.75 82 THR A CA 1
ATOM 691 C C . THR A 1 82 ? 6.832 -0.698 7.516 1.00 86.75 82 THR A C 1
ATOM 693 O O . THR A 1 82 ? 7.447 -0.343 6.514 1.00 86.75 82 THR A O 1
ATOM 696 N N . GLU A 1 83 ? 7.396 -1.414 8.482 1.00 88.75 83 GLU A N 1
ATOM 697 C CA . GLU A 1 83 ? 8.666 -2.124 8.312 1.00 88.75 83 GLU A CA 1
ATOM 698 C C . GLU A 1 83 ? 8.342 -3.608 8.101 1.00 88.75 83 GLU A C 1
ATOM 700 O O . GLU A 1 83 ? 7.881 -4.288 9.019 1.00 88.75 83 GLU A O 1
ATOM 705 N N . GLY A 1 84 ? 8.511 -4.102 6.872 1.00 88.75 84 GLY A N 1
ATOM 706 C CA . GLY A 1 84 ? 8.157 -5.466 6.476 1.00 88.75 84 GLY A CA 1
ATOM 707 C C . GLY A 1 84 ? 7.531 -5.568 5.082 1.00 88.75 84 GLY A C 1
ATOM 708 O O . GLY A 1 84 ? 7.734 -4.717 4.221 1.00 88.75 84 GLY A O 1
ATOM 709 N N . ASN A 1 85 ? 6.813 -6.663 4.820 1.00 88.62 85 ASN A N 1
ATOM 710 C CA . ASN A 1 85 ? 6.269 -6.990 3.495 1.00 88.62 85 ASN A CA 1
ATOM 711 C C . ASN A 1 85 ? 4.733 -7.072 3.568 1.00 88.62 85 ASN A C 1
ATOM 713 O O . ASN A 1 85 ? 4.198 -8.178 3.698 1.00 88.62 85 ASN A O 1
ATOM 717 N N . PRO A 1 86 ? 4.026 -5.930 3.567 1.00 86.69 86 PRO A N 1
ATOM 718 C CA . PRO A 1 86 ? 2.569 -5.915 3.627 1.00 86.69 86 PRO A CA 1
ATOM 719 C C . PRO A 1 86 ? 1.942 -6.475 2.336 1.00 86.69 86 PRO A C 1
ATOM 721 O O . PRO A 1 86 ? 2.592 -6.520 1.285 1.00 86.69 86 PRO A O 1
ATOM 724 N N . LEU A 1 87 ? 0.699 -6.951 2.436 1.00 88.62 87 LEU A N 1
ATOM 725 C CA . LEU A 1 87 ? -0.123 -7.372 1.301 1.00 88.62 87 LEU A CA 1
ATOM 726 C C . LEU A 1 87 ? -1.464 -6.650 1.332 1.00 88.62 87 LEU A C 1
ATOM 728 O O . LEU A 1 87 ? -2.287 -6.919 2.206 1.00 88.62 87 LEU A O 1
ATOM 732 N N . ASP A 1 88 ? -1.731 -5.840 0.313 1.00 82.94 88 ASP A N 1
ATOM 733 C CA . ASP A 1 88 ? -2.772 -4.830 0.433 1.00 82.94 88 ASP A CA 1
ATOM 734 C C . ASP A 1 88 ? -3.697 -4.748 -0.783 1.00 82.94 88 ASP A C 1
ATOM 736 O O . ASP A 1 88 ? -3.287 -4.755 -1.948 1.00 82.94 88 ASP A O 1
ATOM 740 N N . PHE A 1 89 ? -4.993 -4.609 -0.506 1.00 83.19 89 PHE A N 1
ATOM 741 C CA . PHE A 1 89 ? -6.044 -4.462 -1.512 1.00 83.19 89 PHE A CA 1
ATOM 742 C C . PHE A 1 89 ? -6.821 -3.167 -1.277 1.00 83.19 89 PHE A C 1
ATOM 744 O O . PHE A 1 89 ? -7.578 -3.056 -0.308 1.00 83.19 89 PHE A O 1
ATOM 751 N N . LEU A 1 90 ? -6.665 -2.182 -2.170 1.00 76.81 90 LEU A N 1
ATOM 752 C CA . LEU A 1 90 ? -7.156 -0.818 -1.946 1.00 76.81 90 LEU A CA 1
ATOM 753 C C . LEU A 1 90 ? -7.995 -0.247 -3.088 1.00 76.81 90 LEU A C 1
ATOM 755 O O . LEU A 1 90 ? -7.574 -0.162 -4.244 1.00 76.81 90 LEU A O 1
ATOM 759 N N . GLU A 1 91 ? -9.137 0.338 -2.732 1.00 73.19 91 GLU A N 1
ATOM 760 C CA . GLU A 1 91 ? -10.046 0.908 -3.731 1.00 73.19 91 GLU A CA 1
ATOM 761 C C . GLU A 1 91 ? -9.868 2.413 -4.009 1.00 73.19 91 GLU A C 1
ATOM 763 O O . GLU A 1 91 ? -10.419 2.924 -4.994 1.00 73.19 91 GLU A O 1
ATOM 768 N N . LYS A 1 92 ? -9.219 3.199 -3.134 1.00 73.75 92 LYS A N 1
ATOM 769 C CA . LYS A 1 92 ? -9.324 4.678 -3.188 1.00 73.75 92 LYS A CA 1
ATOM 770 C C . LYS A 1 92 ? -8.016 5.474 -3.075 1.00 73.75 92 LYS A C 1
ATOM 772 O O . LYS A 1 92 ? -7.479 5.846 -4.114 1.00 73.75 92 LYS A O 1
ATOM 777 N N . GLN A 1 93 ? -7.611 5.914 -1.886 1.00 71.50 93 GLN A N 1
ATOM 778 C CA . GLN A 1 93 ? -6.615 6.986 -1.730 1.00 71.50 93 GLN A CA 1
ATOM 779 C C . GLN A 1 93 ? -5.600 6.651 -0.662 1.00 71.50 93 GLN A C 1
ATOM 781 O O . GLN A 1 93 ? -5.940 6.642 0.516 1.00 71.50 93 GLN A O 1
ATOM 786 N N . VAL A 1 94 ? -4.346 6.443 -1.041 1.00 69.81 94 VAL A N 1
ATOM 787 C CA . VAL A 1 94 ? -3.379 5.908 -0.084 1.00 69.81 94 VAL A CA 1
ATOM 788 C C . VAL A 1 94 ? -2.048 6.635 -0.106 1.00 69.81 94 VAL A C 1
ATOM 790 O O . VAL A 1 94 ? -1.566 7.075 -1.151 1.00 69.81 94 VAL A O 1
ATOM 793 N N . HIS A 1 95 ? -1.495 6.812 1.093 1.00 79.44 95 HIS A N 1
ATOM 794 C CA . HIS A 1 95 ? -0.142 7.293 1.321 1.00 79.44 95 HIS A CA 1
ATOM 795 C C . HIS A 1 95 ? 0.624 6.248 2.125 1.00 79.44 95 HIS A C 1
ATOM 797 O O . HIS A 1 95 ? 0.276 6.022 3.282 1.00 79.44 95 HIS A O 1
ATOM 803 N N . TRP A 1 96 ? 1.680 5.676 1.557 1.00 77.75 96 TRP A N 1
ATOM 804 C CA . TRP A 1 96 ? 2.517 4.712 2.272 1.00 77.75 96 TRP A CA 1
ATOM 805 C C . TRP A 1 96 ? 3.971 5.109 2.322 1.00 77.75 96 TRP A C 1
ATOM 807 O O . TRP A 1 96 ? 4.492 5.774 1.420 1.00 77.75 96 TRP A O 1
ATOM 817 N N . MET A 1 97 ? 4.586 4.669 3.410 1.00 84.44 97 MET A N 1
ATOM 818 C CA . MET A 1 97 ? 6.022 4.565 3.562 1.00 84.44 97 MET A CA 1
ATOM 819 C C . MET A 1 97 ? 6.317 3.139 4.005 1.00 84.44 97 MET A C 1
ATOM 821 O O . MET A 1 97 ? 5.812 2.723 5.047 1.00 84.44 97 MET A O 1
ATOM 825 N N . THR A 1 98 ? 7.096 2.407 3.220 1.00 86.56 98 THR A N 1
ATOM 826 C CA . THR A 1 98 ? 7.414 1.012 3.527 1.00 86.56 98 THR A CA 1
ATOM 827 C C . THR A 1 98 ? 8.911 0.775 3.401 1.00 86.56 98 THR A C 1
ATOM 829 O O . THR A 1 98 ? 9.509 1.106 2.380 1.00 86.56 98 THR A O 1
ATOM 832 N N . GLU A 1 99 ? 9.508 0.167 4.418 1.00 88.50 99 GLU A N 1
ATOM 833 C CA . GLU A 1 99 ? 10.826 -0.462 4.314 1.00 88.50 99 GLU A CA 1
ATOM 834 C C . GLU A 1 99 ? 10.607 -1.971 4.140 1.00 88.50 99 GLU A C 1
ATOM 836 O O . GLU A 1 99 ? 10.200 -2.659 5.076 1.00 88.50 99 GLU A O 1
ATOM 841 N N . GLY A 1 100 ? 10.808 -2.489 2.924 1.00 88.62 100 GLY A N 1
ATOM 842 C CA . GLY A 1 100 ? 10.558 -3.890 2.577 1.00 88.62 100 GLY A CA 1
ATOM 843 C C . GLY A 1 100 ? 9.972 -4.097 1.178 1.00 88.62 100 GLY A C 1
ATOM 844 O O . GLY A 1 100 ? 10.139 -3.272 0.283 1.00 88.62 100 GLY A O 1
ATOM 845 N N . ASN A 1 101 ? 9.335 -5.248 0.951 1.00 88.25 101 ASN A N 1
ATOM 846 C CA . ASN A 1 101 ? 8.838 -5.663 -0.369 1.00 88.25 101 ASN A CA 1
ATOM 847 C C . ASN A 1 101 ? 7.312 -5.850 -0.319 1.00 88.25 101 ASN A C 1
ATOM 849 O O . ASN A 1 101 ? 6.852 -6.984 -0.153 1.00 88.25 101 ASN A O 1
ATOM 853 N N . PRO A 1 102 ? 6.529 -4.762 -0.390 1.00 86.75 102 PRO A N 1
ATOM 854 C CA . PRO A 1 102 ? 5.074 -4.849 -0.348 1.00 86.75 102 PRO A CA 1
ATOM 855 C C . PRO A 1 102 ? 4.507 -5.485 -1.632 1.00 86.75 102 PRO A C 1
ATOM 857 O O . PRO A 1 102 ? 5.173 -5.507 -2.674 1.00 86.75 102 PRO A O 1
ATOM 860 N N . LEU A 1 103 ? 3.301 -6.050 -1.536 1.00 88.62 103 LEU A N 1
ATOM 861 C CA . LEU A 1 103 ? 2.531 -6.567 -2.670 1.00 88.62 103 LEU A CA 1
ATOM 862 C C . LEU A 1 103 ? 1.138 -5.953 -2.679 1.00 88.62 103 LEU A C 1
ATOM 864 O O . LEU A 1 103 ? 0.333 -6.240 -1.797 1.00 88.62 103 LEU A O 1
ATOM 868 N N . ASP A 1 104 ? 0.809 -5.230 -3.743 1.00 83.31 104 ASP A N 1
ATOM 869 C CA . ASP A 1 104 ? -0.307 -4.299 -3.671 1.00 83.31 104 ASP A CA 1
ATOM 870 C C . ASP A 1 104 ? -1.199 -4.297 -4.910 1.00 83.31 104 ASP A C 1
ATOM 872 O O . ASP A 1 104 ? -0.759 -4.334 -6.064 1.00 83.31 104 ASP A O 1
ATOM 876 N N . PHE A 1 105 ? -2.502 -4.185 -4.662 1.00 83.38 105 PHE A N 1
ATOM 877 C CA . PHE A 1 105 ? -3.540 -4.119 -5.688 1.00 83.38 105 PHE A CA 1
ATOM 878 C C . PHE A 1 105 ? -4.375 -2.853 -5.505 1.00 83.38 105 PHE A C 1
ATOM 880 O O . PHE A 1 105 ? -5.150 -2.743 -4.552 1.00 83.38 105 PHE A O 1
ATOM 887 N N . LEU A 1 106 ? -4.242 -1.890 -6.425 1.00 76.88 106 LEU A N 1
ATOM 888 C CA . LEU A 1 106 ? -4.781 -0.537 -6.254 1.00 76.88 106 LEU A CA 1
ATOM 889 C C . LEU A 1 106 ? -5.651 -0.077 -7.426 1.00 76.88 106 LEU A C 1
ATOM 891 O O . LEU A 1 106 ? -5.217 0.011 -8.578 1.00 76.88 106 LEU A O 1
ATOM 895 N N . GLU A 1 107 ? -6.864 0.379 -7.118 1.00 73.62 107 GLU A N 1
ATOM 896 C CA . GLU A 1 107 ? -7.797 0.842 -8.152 1.00 73.62 107 GLU A CA 1
ATOM 897 C C . GLU A 1 107 ? -7.721 2.346 -8.471 1.00 73.62 107 GLU A C 1
ATOM 899 O O . GLU A 1 107 ? -8.272 2.798 -9.485 1.00 73.62 107 GLU A O 1
ATOM 904 N N . LYS A 1 108 ? -7.160 3.186 -7.589 1.00 75.25 108 LYS A N 1
ATOM 905 C CA . LYS A 1 108 ? -7.304 4.657 -7.684 1.00 75.25 108 LYS A CA 1
ATOM 906 C C . LYS A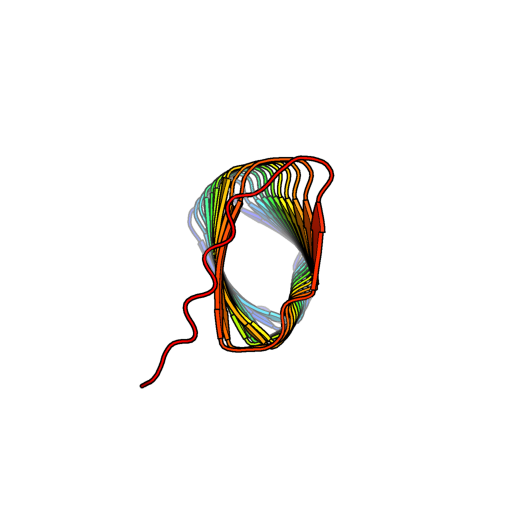 1 108 ? -6.001 5.447 -7.537 1.00 75.25 108 LYS A C 1
ATOM 908 O O . LYS A 1 108 ? -5.162 5.340 -8.427 1.00 75.25 108 LYS A O 1
ATOM 913 N N . GLU A 1 109 ? -5.894 6.364 -6.570 1.00 69.75 109 GLU A N 1
ATOM 914 C CA . GLU A 1 109 ? -4.759 7.289 -6.496 1.00 69.75 109 GLU A CA 1
ATOM 915 C C . GLU A 1 109 ? -3.891 7.016 -5.289 1.00 69.75 109 GLU A C 1
ATOM 917 O O . GLU A 1 109 ? -4.376 6.868 -4.168 1.00 69.75 109 GLU A O 1
ATOM 922 N N . VAL A 1 110 ? -2.588 6.983 -5.534 1.00 68.75 110 VAL A N 1
ATOM 923 C CA . VAL A 1 110 ? -1.643 6.510 -4.538 1.00 68.75 110 VAL A CA 1
ATOM 924 C C . VAL A 1 110 ? -0.358 7.324 -4.561 1.00 68.75 110 VAL A C 1
ATOM 926 O O . VAL A 1 110 ? 0.114 7.766 -5.616 1.00 68.75 110 VAL A O 1
ATOM 929 N N . ARG A 1 111 ? 0.184 7.560 -3.365 1.00 76.56 111 ARG A N 1
ATOM 930 C CA . ARG A 1 111 ? 1.522 8.104 -3.151 1.00 76.56 111 ARG A CA 1
ATOM 931 C C . ARG A 1 111 ? 2.332 7.155 -2.297 1.00 76.56 111 ARG A C 1
ATOM 933 O O . ARG A 1 111 ? 1.979 6.974 -1.136 1.00 76.56 111 ARG A O 1
ATOM 940 N N . TRP A 1 112 ? 3.445 6.669 -2.819 1.00 76.25 112 TRP A N 1
ATOM 941 C CA . TRP A 1 112 ? 4.331 5.811 -2.044 1.00 76.25 112 TRP A CA 1
ATOM 942 C C . TRP A 1 112 ? 5.764 6.277 -2.025 1.00 76.25 112 TRP A C 1
ATOM 944 O O . TRP A 1 112 ? 6.245 6.937 -2.954 1.00 76.25 112 TRP A O 1
ATOM 954 N N . MET A 1 113 ? 6.398 5.893 -0.929 1.00 83.69 113 MET A N 1
ATOM 955 C CA . MET A 1 113 ? 7.828 5.904 -0.712 1.00 83.69 113 MET A CA 1
ATOM 956 C C . MET A 1 113 ? 8.207 4.509 -0.221 1.00 83.69 113 MET A C 1
ATOM 958 O O . MET A 1 113 ? 7.732 4.102 0.835 1.00 83.69 113 MET A O 1
ATOM 962 N N . THR A 1 114 ? 9.016 3.786 -0.988 1.00 85.50 114 THR A N 1
ATOM 963 C CA . THR A 1 114 ? 9.421 2.422 -0.632 1.00 85.50 114 THR A CA 1
ATOM 964 C C . THR A 1 114 ? 10.932 2.274 -0.734 1.00 85.50 114 THR A C 1
ATOM 966 O O . THR A 1 114 ? 11.522 2.628 -1.754 1.00 85.50 114 THR A O 1
ATOM 969 N N . GLU A 1 115 ? 11.552 1.717 0.299 1.00 87.50 115 GLU A N 1
ATOM 970 C CA . GLU A 1 115 ? 12.913 1.181 0.231 1.00 87.50 115 GLU A CA 1
ATOM 971 C C . GLU A 1 115 ? 12.809 -0.344 0.111 1.00 87.50 115 GLU A C 1
ATOM 973 O O . GLU A 1 115 ? 12.451 -1.030 1.069 1.00 87.50 115 GLU A O 1
ATOM 978 N N . GLY A 1 116 ? 13.060 -0.885 -1.085 1.00 87.62 116 GLY A N 1
ATOM 979 C CA . GLY A 1 116 ? 12.921 -2.312 -1.382 1.00 87.62 116 GLY A CA 1
ATOM 980 C C . GLY A 1 116 ? 12.372 -2.612 -2.778 1.00 87.62 116 GLY A C 1
ATOM 981 O O . GLY A 1 116 ? 12.515 -1.824 -3.711 1.00 87.62 116 GLY A O 1
ATOM 982 N N . ASN A 1 117 ? 11.791 -3.801 -2.954 1.00 87.00 117 ASN A N 1
ATOM 983 C CA . ASN A 1 117 ? 11.341 -4.306 -4.257 1.00 87.00 117 ASN A CA 1
ATOM 984 C C . ASN A 1 117 ? 9.830 -4.581 -4.226 1.00 87.00 117 ASN A C 1
ATOM 986 O O . ASN A 1 117 ? 9.436 -5.736 -4.038 1.00 87.00 117 ASN A O 1
ATOM 990 N N . PRO A 1 118 ? 8.986 -3.543 -4.345 1.00 85.94 118 PRO A N 1
ATOM 991 C CA . PRO A 1 118 ? 7.538 -3.716 -4.340 1.00 85.94 118 PRO A CA 1
ATOM 992 C C . PRO A 1 118 ? 7.054 -4.441 -5.609 1.00 85.94 118 PRO A C 1
ATOM 994 O O . PRO A 1 118 ? 7.736 -4.436 -6.642 1.00 85.94 118 PRO A O 1
ATOM 9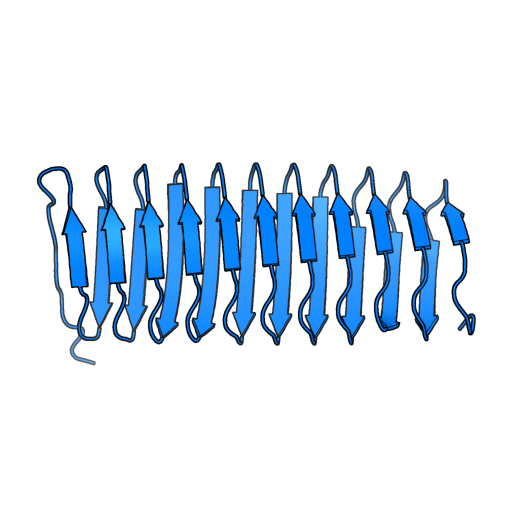97 N N . LEU A 1 119 ? 5.896 -5.098 -5.509 1.00 87.94 119 LEU A N 1
ATOM 998 C CA . LEU A 1 119 ? 5.184 -5.702 -6.635 1.00 87.94 119 LEU A CA 1
ATOM 999 C C . LEU A 1 119 ? 3.754 -5.180 -6.687 1.00 87.94 119 LEU A C 1
ATOM 1001 O O . LEU A 1 119 ? 2.950 -5.495 -5.813 1.00 87.94 119 LEU A O 1
ATOM 1005 N N . ASP A 1 120 ? 3.404 -4.512 -7.781 1.00 83.12 120 ASP A N 1
ATOM 1006 C CA . ASP A 1 120 ? 2.220 -3.665 -7.773 1.00 83.12 120 ASP A CA 1
ATOM 1007 C C . ASP A 1 120 ? 1.348 -3.801 -9.016 1.00 83.12 120 ASP A C 1
ATOM 1009 O O . ASP A 1 120 ? 1.805 -3.851 -10.163 1.00 83.12 120 ASP A O 1
ATOM 1013 N N . PHE A 1 121 ? 0.038 -3.779 -8.782 1.00 83.00 121 PHE A N 1
ATOM 1014 C CA . PHE A 1 121 ? -0.988 -3.809 -9.817 1.00 83.00 121 PHE A CA 1
ATOM 1015 C C . PHE A 1 121 ? -1.886 -2.580 -9.694 1.00 83.00 121 PHE A C 1
ATOM 1017 O O . PHE A 1 121 ? -2.685 -2.473 -8.762 1.00 83.00 121 PHE A O 1
ATOM 1024 N N . LEU A 1 122 ? -1.784 -1.649 -10.650 1.00 76.38 122 LEU A N 1
ATOM 1025 C CA . LEU A 1 122 ? -2.411 -0.327 -10.553 1.00 76.38 122 LEU A CA 1
ATOM 1026 C C . LEU A 1 122 ? -3.318 0.002 -11.742 1.00 76.38 122 LEU A C 1
ATOM 1028 O O . LEU A 1 122 ? -2.895 0.042 -12.902 1.00 76.38 122 LEU A O 1
ATOM 1032 N N . GLU A 1 123 ? -4.560 0.390 -11.457 1.00 72.75 123 GLU A N 1
ATOM 1033 C CA . GLU A 1 123 ? -5.519 0.784 -12.502 1.00 72.75 123 GLU A CA 1
ATOM 1034 C C . GLU A 1 123 ? -5.521 2.289 -12.846 1.00 72.75 123 GLU A C 1
ATOM 1036 O O . GLU A 1 123 ? -6.082 2.713 -13.873 1.00 72.75 123 GLU A O 1
ATOM 1041 N N . LYS A 1 124 ? -4.993 3.148 -11.963 1.00 72.31 124 LYS A N 1
ATOM 1042 C CA . LYS A 1 124 ? -5.149 4.619 -12.037 1.00 72.31 124 LYS A CA 1
ATOM 1043 C C . LYS A 1 124 ? -3.871 5.388 -11.649 1.00 72.31 124 LYS A C 1
ATOM 1045 O O . LYS A 1 124 ? -2.773 4.942 -11.942 1.00 72.31 124 LYS A O 1
ATOM 1050 N N . GLN A 1 125 ? -4.027 6.637 -11.196 1.00 64.38 125 GLN A N 1
ATOM 1051 C CA . GLN A 1 125 ? -2.975 7.654 -11.132 1.00 64.38 125 GLN A CA 1
ATOM 1052 C C . GLN A 1 125 ? -2.065 7.455 -9.935 1.00 64.38 125 GLN A C 1
ATOM 1054 O O . GLN A 1 125 ? -2.512 7.582 -8.801 1.00 64.38 125 GLN A O 1
ATOM 1059 N N . VAL A 1 126 ? -0.773 7.277 -10.174 1.00 66.31 126 VAL A N 1
ATOM 1060 C CA . VAL A 1 126 ? 0.162 6.988 -9.088 1.00 66.31 126 VAL A CA 1
ATOM 1061 C C . VAL A 1 126 ? 1.367 7.921 -9.108 1.00 66.31 126 VAL A C 1
ATOM 1063 O O . VAL A 1 126 ? 1.814 8.386 -10.163 1.00 66.31 126 VAL A O 1
ATOM 1066 N N . ARG A 1 127 ? 1.853 8.267 -7.912 1.00 72.94 127 ARG A N 1
ATOM 1067 C CA . ARG A 1 127 ? 3.157 8.899 -7.705 1.00 72.94 127 ARG A CA 1
ATOM 1068 C C . ARG A 1 127 ? 4.004 8.014 -6.815 1.00 72.94 127 ARG A C 1
ATOM 1070 O O . ARG A 1 127 ? 3.641 7.853 -5.653 1.00 72.94 127 ARG A O 1
ATOM 1077 N N . TRP A 1 128 ? 5.150 7.572 -7.304 1.00 73.06 128 TRP A N 1
ATOM 1078 C CA . TRP A 1 128 ? 6.073 6.804 -6.477 1.00 73.06 128 TRP A CA 1
ATOM 1079 C C . TRP A 1 128 ? 7.481 7.345 -6.462 1.00 73.06 128 TRP A C 1
ATOM 1081 O O . TRP A 1 128 ? 7.936 8.000 -7.407 1.00 73.06 128 TRP A O 1
ATOM 1091 N N . MET A 1 129 ? 8.119 7.036 -5.344 1.00 80.12 129 MET A N 1
ATOM 1092 C CA . MET A 1 129 ? 9.537 7.145 -5.090 1.00 80.12 129 MET A CA 1
ATOM 1093 C C . MET A 1 129 ? 9.994 5.797 -4.537 1.00 80.12 129 MET A C 1
ATOM 1095 O O . MET A 1 129 ? 9.517 5.401 -3.476 1.00 80.12 129 MET A O 1
ATOM 1099 N N . THR A 1 130 ? 10.881 5.112 -5.249 1.00 82.25 130 THR A N 1
ATOM 1100 C CA . THR A 1 130 ? 11.387 3.801 -4.825 1.00 82.25 130 THR A CA 1
ATOM 1101 C C . THR A 1 130 ? 12.907 3.779 -4.891 1.00 82.25 130 THR A C 1
ATOM 1103 O O . THR A 1 130 ? 13.485 4.156 -5.910 1.00 82.25 130 THR A O 1
ATOM 1106 N N . GLU A 1 131 ? 13.554 3.308 -3.832 1.00 85.00 131 GLU A N 1
ATOM 1107 C CA . GLU A 1 131 ? 14.946 2.856 -3.879 1.00 85.00 131 GLU A CA 1
ATOM 1108 C C . GLU A 1 131 ? 14.936 1.325 -3.947 1.00 85.00 131 GLU A C 1
ATOM 1110 O O . GLU A 1 131 ? 14.553 0.657 -2.987 1.00 85.00 131 GLU A O 1
ATOM 1115 N N . GLY A 1 132 ? 15.288 0.758 -5.104 1.00 85.19 132 GLY A N 1
ATOM 1116 C CA . GLY A 1 132 ? 15.269 -0.685 -5.342 1.00 85.19 132 GLY A CA 1
ATOM 1117 C C . GLY A 1 132 ? 14.815 -1.093 -6.745 1.00 85.19 132 GLY A C 1
ATOM 1118 O O . GLY A 1 132 ? 15.018 -0.382 -7.730 1.00 85.19 132 GLY A O 1
ATOM 1119 N N . SER A 1 133 ? 14.270 -2.303 -6.867 1.00 85.12 133 SER A N 1
ATOM 1120 C CA . SER A 1 133 ? 13.883 -2.909 -8.152 1.00 85.12 133 SER A CA 1
ATOM 1121 C C . SER A 1 133 ? 12.397 -3.286 -8.143 1.00 85.12 133 SER A C 1
ATOM 1123 O O . SER A 1 133 ? 12.081 -4.459 -7.932 1.00 85.12 133 SER A O 1
ATOM 1125 N N . PRO A 1 134 ? 11.484 -2.310 -8.313 1.00 83.38 134 PRO A N 1
ATOM 1126 C CA . PRO A 1 134 ? 10.048 -2.577 -8.328 1.00 83.38 134 PRO A CA 1
ATOM 1127 C C . PRO A 1 134 ? 9.634 -3.372 -9.578 1.00 83.38 134 PRO A C 1
ATOM 1129 O O . PRO A 1 134 ? 10.325 -3.344 -10.605 1.00 83.38 134 PRO A O 1
ATOM 1132 N N . LEU A 1 135 ? 8.523 -4.103 -9.473 1.00 85.56 135 LEU A N 1
ATOM 1133 C CA . LEU A 1 135 ? 7.876 -4.797 -10.587 1.00 85.56 135 LEU A CA 1
ATOM 1134 C C . LEU A 1 135 ? 6.416 -4.372 -10.687 1.00 85.56 135 LEU A C 1
ATOM 1136 O O . LEU A 1 135 ? 5.614 -4.708 -9.820 1.00 85.56 135 LEU A O 1
ATOM 1140 N N . ASP A 1 136 ? 6.053 -3.756 -11.808 1.00 80.31 136 ASP A N 1
ATOM 1141 C CA . ASP A 1 136 ? 4.812 -2.994 -11.866 1.00 80.31 136 ASP A CA 1
ATOM 1142 C C . ASP A 1 136 ? 3.956 -3.285 -13.093 1.00 80.31 136 ASP A C 1
ATOM 1144 O O . ASP A 1 136 ? 4.429 -3.382 -14.231 1.00 80.31 136 ASP A O 1
ATOM 1148 N N . PHE A 1 137 ? 2.645 -3.344 -12.872 1.00 81.50 137 PHE A N 1
ATOM 1149 C CA . PHE A 1 137 ? 1.631 -3.493 -13.912 1.00 81.50 137 PHE A CA 1
ATOM 1150 C C . PHE A 1 137 ? 0.660 -2.309 -13.871 1.00 81.50 137 PHE A C 1
ATOM 1152 O O . PHE A 1 137 ? -0.159 -2.202 -12.958 1.00 81.50 137 PHE A O 1
ATOM 1159 N N . LEU A 1 138 ? 0.715 -1.426 -14.877 1.00 75.06 138 LEU A N 1
ATOM 1160 C CA . LEU A 1 138 ? -0.043 -0.167 -14.890 1.00 75.06 138 LEU A CA 1
ATOM 1161 C C . LEU A 1 138 ? -1.009 -0.022 -16.069 1.00 75.06 138 LEU A C 1
ATOM 1163 O O . LEU A 1 138 ? -0.631 -0.096 -17.243 1.00 75.06 138 LEU A O 1
ATOM 1167 N N . GLU A 1 139 ? -2.250 0.359 -15.766 1.00 70.94 139 GLU A N 1
ATOM 1168 C CA . GLU A 1 139 ? -3.280 0.609 -16.783 1.00 70.94 139 GLU A CA 1
ATOM 1169 C C . GLU A 1 139 ? -3.371 2.088 -17.242 1.00 70.94 139 GLU A C 1
ATOM 1171 O O . GLU A 1 139 ? -3.804 2.393 -18.365 1.00 70.94 139 GLU A O 1
ATOM 1176 N N . LYS A 1 140 ? -3.023 3.053 -16.374 1.00 68.75 140 LYS A N 1
ATOM 1177 C CA . LYS A 1 140 ? -3.198 4.508 -16.608 1.00 68.75 140 LYS A CA 1
ATOM 1178 C C . LYS A 1 140 ? -1.998 5.325 -16.113 1.00 68.75 140 LYS A C 1
ATOM 1180 O O . LYS A 1 140 ? -0.960 4.764 -15.813 1.00 68.75 140 LYS A O 1
ATOM 1185 N N . GLN A 1 141 ? -2.090 6.664 -16.159 1.00 59.00 141 GLN A N 1
ATOM 1186 C CA . GLN A 1 141 ? -0.892 7.500 -16.046 1.00 59.00 141 GLN A CA 1
ATOM 1187 C C . GLN A 1 141 ? -0.211 7.438 -14.696 1.00 59.00 141 GLN A C 1
ATOM 1189 O O . GLN A 1 141 ? -0.860 7.562 -13.666 1.00 59.00 141 GLN A O 1
ATOM 1194 N N . VAL A 1 142 ? 1.114 7.410 -14.734 1.00 63.00 142 VAL A N 1
ATOM 1195 C CA . VAL A 1 142 ? 1.931 7.346 -13.535 1.00 63.00 142 VAL A CA 1
ATOM 1196 C C . VAL A 1 142 ? 3.103 8.323 -13.619 1.00 63.00 142 VAL A C 1
ATOM 1198 O O . VAL A 1 142 ? 3.586 8.660 -14.708 1.00 63.00 142 VAL A O 1
ATOM 1201 N N . ARG A 1 143 ? 3.495 8.860 -12.459 1.00 68.31 143 ARG A N 1
ATOM 1202 C CA . ARG A 1 143 ? 4.748 9.592 -12.264 1.00 68.31 143 ARG A CA 1
ATOM 1203 C C . ARG A 1 143 ? 5.662 8.797 -11.350 1.00 68.31 143 ARG A C 1
ATOM 1205 O O . ARG A 1 143 ? 5.327 8.628 -10.181 1.00 68.31 143 ARG A O 1
ATOM 1212 N N . TRP A 1 144 ? 6.827 8.428 -11.853 1.00 68.25 144 TRP A N 1
ATOM 1213 C CA . TRP A 1 144 ? 7.787 7.624 -11.104 1.00 68.25 144 TRP A CA 1
ATOM 1214 C C . TRP A 1 144 ? 9.149 8.273 -10.972 1.00 68.25 144 TRP A C 1
ATOM 1216 O O . TRP A 1 144 ? 9.605 8.981 -11.874 1.00 68.25 144 TRP A O 1
ATOM 1226 N N . MET A 1 145 ? 9.758 8.027 -9.818 1.00 74.44 145 MET A N 1
ATOM 1227 C CA . MET A 1 145 ? 11.151 8.303 -9.511 1.00 74.44 145 MET A CA 1
ATOM 1228 C C . MET A 1 145 ? 11.731 7.048 -8.866 1.00 74.44 145 MET A C 1
ATOM 1230 O O . MET A 1 145 ? 11.284 6.674 -7.787 1.00 74.44 145 MET A O 1
ATOM 1234 N N . THR A 1 146 ? 12.695 6.410 -9.523 1.00 76.94 146 THR A N 1
ATOM 1235 C CA . THR A 1 146 ? 13.299 5.172 -9.015 1.00 76.94 146 THR A CA 1
ATOM 1236 C C . THR A 1 146 ? 14.815 5.278 -9.038 1.00 76.94 146 THR A C 1
ATOM 1238 O O . THR A 1 146 ? 15.388 5.638 -10.066 1.00 76.94 146 THR A O 1
ATOM 1241 N N . GLU A 1 147 ? 15.466 4.933 -7.935 1.00 82.06 147 GLU A N 1
ATOM 1242 C CA . GLU A 1 147 ? 16.893 4.611 -7.912 1.00 82.06 147 GLU A CA 1
ATOM 1243 C C . GLU A 1 147 ? 17.025 3.084 -7.908 1.00 82.06 147 GLU A C 1
ATOM 1245 O O . GLU A 1 147 ? 16.661 2.426 -6.938 1.00 82.06 147 GLU A O 1
ATOM 1250 N N . GLY A 1 148 ? 17.468 2.502 -9.025 1.00 82.69 148 GLY A N 1
ATOM 1251 C CA . GLY A 1 148 ? 17.611 1.056 -9.186 1.00 82.69 148 GLY A CA 1
ATOM 1252 C C . GLY A 1 148 ? 17.163 0.519 -10.548 1.00 82.69 148 GLY A C 1
ATOM 1253 O O . GLY A 1 148 ? 17.421 1.120 -11.591 1.00 82.69 148 GLY A O 1
ATOM 1254 N N . SER A 1 149 ? 16.593 -0.688 -10.573 1.00 82.12 149 SER A N 1
ATOM 1255 C CA . SER A 1 149 ? 16.312 -1.430 -11.818 1.00 82.12 149 SER A CA 1
ATOM 1256 C C . SER A 1 149 ? 14.848 -1.884 -11.884 1.00 82.12 149 SER A C 1
ATOM 1258 O O . SER A 1 149 ? 14.577 -3.057 -11.627 1.00 82.12 149 SER A O 1
ATOM 1260 N N . PRO A 1 150 ? 13.905 -0.971 -12.185 1.00 80.06 150 PRO A N 1
ATOM 1261 C CA . PRO A 1 150 ? 12.485 -1.304 -12.280 1.00 80.06 150 PRO A CA 1
ATOM 1262 C C . PRO A 1 150 ? 12.177 -2.177 -13.508 1.00 80.06 150 PRO A C 1
ATOM 1264 O O . PRO A 1 150 ? 12.894 -2.127 -14.518 1.00 80.06 150 PRO A O 1
ATOM 1267 N N . LEU A 1 151 ? 11.111 -2.974 -13.415 1.00 81.94 151 LEU A N 1
ATOM 1268 C CA . LEU A 1 151 ? 10.559 -3.773 -14.509 1.00 81.94 151 LEU A CA 1
ATOM 1269 C C . LEU A 1 151 ? 9.061 -3.490 -14.665 1.00 81.94 151 LEU A C 1
ATOM 1271 O O . LEU A 1 151 ? 8.263 -3.923 -13.838 1.00 81.94 151 LEU A O 1
ATOM 1275 N N . ASP A 1 152 ? 8.675 -2.869 -15.781 1.00 77.12 152 ASP A N 1
ATOM 1276 C CA . ASP A 1 152 ? 7.356 -2.239 -15.892 1.00 77.12 152 ASP A CA 1
ATOM 1277 C C . ASP A 1 152 ? 6.551 -2.722 -17.109 1.00 77.12 152 ASP A C 1
ATOM 1279 O O . ASP A 1 152 ? 7.056 -2.817 -18.234 1.00 77.12 152 ASP A O 1
ATOM 1283 N N . PHE A 1 153 ? 5.254 -2.975 -16.910 1.00 79.00 153 PHE A N 1
ATOM 1284 C CA . PHE A 1 153 ? 4.283 -3.336 -17.951 1.00 79.00 153 PHE A CA 1
ATOM 1285 C C . PHE A 1 153 ? 3.164 -2.296 -18.032 1.00 79.00 153 PHE A C 1
ATOM 1287 O O . PHE A 1 153 ? 2.366 -2.160 -17.105 1.00 79.00 153 PHE A O 1
ATOM 1294 N N . LEU A 1 154 ? 3.066 -1.569 -19.153 1.00 73.19 154 LEU A N 1
ATOM 1295 C CA . LEU A 1 154 ? 2.272 -0.336 -19.225 1.00 73.19 154 LEU A CA 1
ATOM 1296 C C . LEU A 1 154 ? 1.301 -0.299 -20.414 1.00 73.19 154 LEU A C 1
ATOM 1298 O O . LEU A 1 154 ? 1.696 -0.442 -21.577 1.00 73.19 154 LEU A O 1
ATOM 1302 N N . GLU A 1 155 ? 0.029 0.008 -20.136 1.00 69.31 155 GLU A N 1
ATOM 1303 C CA . GLU A 1 155 ? -1.012 0.145 -21.171 1.00 69.31 155 GLU A CA 1
ATOM 1304 C C . GLU A 1 155 ? -1.115 1.576 -21.750 1.00 69.31 155 GLU A C 1
ATOM 1306 O O . GLU A 1 155 ? -1.473 1.780 -22.919 1.00 69.31 155 GLU A O 1
ATOM 1311 N N . LYS A 1 156 ? -0.850 2.611 -20.934 1.00 66.25 156 LYS A N 1
ATOM 1312 C CA . LYS A 1 156 ? -1.059 4.037 -21.282 1.00 66.25 156 LYS A CA 1
ATOM 1313 C C . LYS A 1 156 ? 0.088 4.935 -20.775 1.00 66.25 156 LYS A C 1
ATOM 1315 O O . LYS A 1 156 ? 1.062 4.467 -20.215 1.00 66.25 156 LYS A O 1
ATOM 1320 N N . GLN A 1 157 ? -0.003 6.247 -21.034 1.00 58.75 157 GLN A N 1
ATOM 1321 C CA . GLN A 1 157 ? 1.092 7.218 -20.851 1.00 58.75 157 GLN A CA 1
ATOM 1322 C C . GLN A 1 157 ? 1.718 7.246 -19.450 1.00 58.75 157 GLN A C 1
ATOM 1324 O O . GLN A 1 157 ? 1.028 7.602 -18.503 1.00 58.75 157 GLN A O 1
ATOM 1329 N N . VAL A 1 158 ? 3.036 7.080 -19.349 1.00 61.19 158 VAL A N 1
ATOM 1330 C CA . VAL A 1 158 ? 3.800 7.242 -18.099 1.00 61.19 158 VAL A CA 1
ATOM 1331 C C . VAL A 1 158 ? 4.859 8.336 -18.253 1.00 61.19 158 VAL A C 1
ATOM 1333 O O . VAL A 1 158 ? 5.336 8.615 -19.356 1.00 61.19 158 VAL A O 1
ATOM 1336 N N . ARG A 1 159 ? 5.191 9.014 -17.150 1.00 63.69 159 ARG A N 1
ATOM 1337 C CA . ARG A 1 159 ? 6.398 9.839 -17.026 1.00 63.69 159 ARG A CA 1
ATOM 1338 C C . ARG A 1 159 ? 7.254 9.266 -15.907 1.00 63.69 159 ARG A C 1
ATOM 1340 O O . ARG A 1 159 ? 6.842 9.339 -14.755 1.00 63.69 159 ARG A O 1
ATOM 1347 N N . TRP A 1 160 ? 8.447 8.792 -16.217 1.00 65.56 160 TRP A N 1
ATOM 1348 C CA . TRP A 1 160 ? 9.391 8.324 -15.207 1.00 65.56 160 TRP A CA 1
ATOM 1349 C C . TRP A 1 160 ? 10.694 9.118 -15.241 1.00 65.56 160 TRP A C 1
ATOM 1351 O O . TRP A 1 160 ? 11.022 9.772 -16.237 1.00 65.56 160 TRP A O 1
ATOM 1361 N N . MET A 1 161 ? 11.414 9.053 -14.130 1.00 68.31 161 MET A N 1
ATOM 1362 C CA . MET A 1 161 ? 12.825 9.386 -13.995 1.00 68.31 161 MET A CA 1
ATOM 1363 C C . MET A 1 161 ? 13.468 8.222 -13.245 1.00 68.31 161 MET A C 1
ATOM 1365 O O . MET A 1 161 ? 13.017 7.893 -12.152 1.00 68.31 161 MET A O 1
ATOM 1369 N N . THR A 1 162 ? 14.487 7.603 -13.829 1.00 69.69 162 THR A N 1
ATOM 1370 C CA . THR A 1 162 ? 15.154 6.447 -13.225 1.00 69.69 162 THR A CA 1
ATOM 1371 C C . THR A 1 162 ? 16.647 6.705 -13.194 1.00 69.69 162 THR A C 1
ATOM 1373 O O . THR A 1 162 ? 17.229 7.072 -14.214 1.00 69.69 162 THR A O 1
ATOM 1376 N N . GLU A 1 163 ? 17.264 6.503 -12.040 1.00 77.12 163 GLU A N 1
ATOM 1377 C CA . GLU A 1 163 ? 18.708 6.363 -11.915 1.00 77.12 163 GLU A CA 1
ATOM 1378 C C . GLU A 1 163 ? 19.026 4.868 -11.826 1.00 77.12 163 GLU A C 1
ATOM 1380 O O . GLU A 1 163 ? 18.809 4.236 -10.798 1.00 77.12 163 GLU A O 1
ATOM 1385 N N . GLY A 1 164 ? 19.466 4.274 -12.938 1.00 78.06 164 GLY A N 1
ATOM 1386 C CA . GLY A 1 164 ? 19.784 2.848 -13.022 1.00 78.06 164 GLY A CA 1
ATOM 1387 C C . GLY A 1 164 ? 19.380 2.223 -14.356 1.00 78.06 164 GLY A C 1
ATOM 1388 O O . GLY A 1 164 ? 19.533 2.856 -15.400 1.00 78.06 164 GLY A O 1
ATOM 1389 N N . ASN A 1 165 ? 18.927 0.966 -14.345 1.00 75.69 165 ASN A N 1
ATOM 1390 C CA . ASN A 1 165 ? 18.672 0.182 -15.563 1.00 75.69 165 ASN A CA 1
ATOM 1391 C C . ASN A 1 165 ? 17.204 -0.284 -15.632 1.00 75.69 165 ASN A C 1
ATOM 1393 O O . ASN A 1 165 ? 16.927 -1.425 -15.258 1.00 75.69 165 ASN A O 1
ATOM 1397 N N . PRO A 1 166 ? 16.269 0.566 -16.097 1.00 75.75 166 PRO A N 1
ATOM 1398 C CA . PRO A 1 166 ? 14.870 0.178 -16.263 1.00 75.75 166 PRO A CA 1
ATOM 1399 C C . PRO A 1 166 ? 14.670 -0.793 -17.437 1.00 75.75 166 PRO A C 1
ATOM 1401 O O . PRO A 1 166 ? 15.392 -0.740 -18.442 1.00 75.75 166 PRO A O 1
ATOM 1404 N N . LEU A 1 167 ? 13.665 -1.661 -17.326 1.00 77.44 167 LEU A N 1
ATOM 1405 C CA . LEU A 1 167 ? 13.172 -2.519 -18.405 1.00 77.44 167 LEU A CA 1
ATOM 1406 C C . LEU A 1 167 ? 11.661 -2.337 -18.572 1.00 77.44 167 LEU A C 1
ATOM 1408 O O . LEU A 1 167 ? 10.891 -2.810 -17.745 1.00 77.44 167 LEU A O 1
ATOM 1412 N N . ASP A 1 168 ? 11.239 -1.749 -19.695 1.00 73.31 168 ASP A N 1
ATOM 1413 C CA . ASP A 1 168 ? 9.835 -1.362 -19.886 1.00 73.31 168 ASP A CA 1
ATOM 1414 C C . ASP A 1 168 ? 9.186 -2.053 -21.091 1.00 73.31 168 ASP A C 1
ATOM 1416 O O . ASP A 1 168 ? 9.734 -2.085 -22.202 1.00 73.31 168 ASP A O 1
ATOM 1420 N N . PHE A 1 169 ? 7.960 -2.536 -20.894 1.00 74.50 169 PHE A N 1
ATOM 1421 C CA . PHE A 1 169 ? 7.097 -3.102 -21.928 1.00 74.50 169 PHE A CA 1
ATOM 1422 C C . PHE A 1 169 ? 5.869 -2.211 -22.134 1.00 74.50 169 PHE A C 1
ATOM 1424 O O . PHE A 1 169 ? 5.039 -2.043 -21.243 1.00 74.50 169 PHE A O 1
ATOM 1431 N N . LEU A 1 170 ? 5.737 -1.645 -23.337 1.00 70.94 170 LEU A N 1
ATOM 1432 C CA . LEU A 1 170 ? 4.722 -0.640 -23.664 1.00 70.94 170 LEU A CA 1
ATOM 1433 C C . LEU A 1 170 ? 3.755 -1.138 -24.738 1.00 70.94 170 LEU A C 1
ATOM 1435 O O . LEU A 1 170 ? 4.190 -1.548 -25.816 1.00 70.94 170 LEU A O 1
ATOM 1439 N N . GLU A 1 171 ? 2.446 -1.015 -24.504 1.00 66.19 171 GLU A N 1
ATOM 1440 C CA . GLU A 1 171 ? 1.440 -1.308 -25.539 1.00 66.19 171 GLU A CA 1
ATOM 1441 C C . GLU A 1 171 ? 1.245 -0.137 -26.535 1.00 66.19 171 GLU A C 1
ATOM 1443 O O . GLU A 1 171 ? 0.830 -0.348 -27.677 1.00 66.19 171 GLU A O 1
ATOM 1448 N N . LYS A 1 172 ? 1.564 1.112 -26.148 1.00 60.69 172 LYS A N 1
ATOM 1449 C CA . LYS A 1 172 ? 1.413 2.336 -26.977 1.00 60.69 172 LYS A CA 1
ATOM 1450 C C . LYS A 1 172 ? 2.611 3.286 -26.834 1.00 60.69 172 LYS A C 1
ATOM 1452 O O . LYS A 1 172 ? 3.281 3.266 -25.812 1.00 60.69 172 LYS A O 1
ATOM 1457 N N . GLU A 1 173 ? 2.871 4.129 -27.846 1.00 50.12 173 GLU A N 1
ATOM 1458 C CA . GLU A 1 173 ? 4.037 5.039 -27.892 1.00 50.12 173 GLU A CA 1
ATOM 1459 C C . GLU A 1 173 ? 4.181 5.922 -26.634 1.00 50.12 173 GLU A C 1
ATOM 1461 O O . GLU A 1 173 ? 3.235 6.599 -26.214 1.00 50.12 173 GLU A O 1
ATOM 1466 N N . VAL A 1 174 ? 5.398 5.959 -26.076 1.00 53.75 174 VAL A N 1
ATOM 1467 C CA . VAL A 1 174 ? 5.758 6.710 -24.862 1.00 53.75 174 VAL A CA 1
ATOM 1468 C C . VAL A 1 174 ? 6.836 7.751 -25.156 1.00 53.75 174 VAL A C 1
ATOM 1470 O O . VAL A 1 174 ? 7.767 7.524 -25.923 1.00 53.75 174 VAL A O 1
ATOM 1473 N N . SER A 1 175 ? 6.713 8.905 -24.497 1.00 48.75 175 SER A N 1
ATOM 1474 C CA . SER A 1 175 ? 7.774 9.907 -24.392 1.00 48.75 175 SER A CA 1
ATOM 1475 C C . SER A 1 175 ? 8.611 9.601 -23.154 1.00 48.75 175 SER A C 1
ATOM 1477 O O . SER A 1 175 ? 8.308 10.096 -22.068 1.00 48.75 175 SER A O 1
ATOM 1479 N N . THR A 1 176 ? 9.662 8.807 -23.314 1.00 50.88 176 THR A N 1
ATOM 1480 C CA . THR A 1 176 ? 10.633 8.564 -22.246 1.00 50.88 176 THR A CA 1
ATOM 1481 C C . THR A 1 176 ? 11.568 9.768 -22.141 1.00 50.88 176 THR A C 1
ATOM 1483 O O . THR A 1 176 ? 11.960 10.370 -23.146 1.00 50.88 176 THR A O 1
ATOM 1486 N N . ARG A 1 177 ? 11.901 10.187 -20.920 1.00 50.25 177 ARG A N 1
ATOM 1487 C CA . ARG A 1 177 ? 12.974 11.158 -20.700 1.00 50.25 177 ARG A CA 1
ATOM 1488 C C . ARG A 1 177 ? 13.891 10.609 -19.628 1.00 50.25 177 ARG A C 1
ATOM 1490 O O . ARG A 1 177 ? 13.794 10.983 -18.468 1.00 50.25 177 ARG A O 1
ATOM 1497 N N . ASP A 1 178 ? 14.771 9.728 -20.073 1.00 53.16 178 ASP A N 1
ATOM 1498 C CA . ASP A 1 178 ? 15.925 9.293 -19.309 1.00 53.16 178 ASP A CA 1
ATOM 1499 C C . ASP A 1 178 ? 16.845 10.508 -19.103 1.00 53.16 178 ASP A C 1
ATOM 1501 O O . ASP A 1 178 ? 17.456 11.036 -20.038 1.00 53.16 178 ASP A O 1
ATOM 1505 N N . GLN A 1 179 ? 16.818 11.067 -17.898 1.00 47.78 179 GLN A N 1
ATOM 1506 C CA . GLN A 1 179 ? 17.825 12.015 -17.453 1.00 47.78 179 GLN A CA 1
ATOM 1507 C C . GLN A 1 179 ? 18.572 11.316 -16.332 1.00 47.78 179 GLN A C 1
ATOM 1509 O O . GLN A 1 179 ? 18.185 11.461 -15.177 1.00 47.78 179 GLN A O 1
ATOM 1514 N N . GLY A 1 180 ? 19.623 10.572 -16.684 1.00 44.62 180 GLY A N 1
ATOM 1515 C CA . GLY A 1 180 ? 20.611 10.136 -15.708 1.00 44.62 180 GLY A CA 1
ATOM 1516 C C . GLY A 1 180 ? 21.015 11.334 -14.852 1.00 44.62 180 GLY A C 1
ATOM 1517 O O . GLY A 1 180 ? 21.485 12.355 -15.372 1.00 44.62 180 GLY A O 1
ATOM 1518 N N . TRP A 1 181 ? 20.728 11.250 -13.559 1.00 39.84 181 TRP A N 1
ATOM 1519 C CA . TRP A 1 181 ? 21.123 12.264 -12.602 1.00 39.84 181 TRP A CA 1
ATOM 1520 C C . TRP A 1 181 ? 22.638 12.139 -12.441 1.00 39.84 181 TRP A C 1
ATOM 1522 O O . TRP A 1 181 ? 23.163 11.076 -12.140 1.00 39.84 181 TRP A O 1
ATOM 1532 N N . THR A 1 182 ? 23.377 13.203 -12.738 1.00 37.28 182 THR A N 1
ATOM 1533 C CA . THR A 1 182 ? 24.789 13.289 -12.360 1.00 37.28 182 THR A CA 1
ATOM 1534 C C . THR A 1 182 ? 24.855 14.203 -11.147 1.00 37.28 182 THR A C 1
ATOM 1536 O O . THR A 1 182 ? 24.901 15.427 -11.314 1.00 37.28 182 THR A O 1
ATOM 1539 N N . GLY A 1 183 ? 24.757 13.609 -9.957 1.00 36.38 183 GLY A N 1
ATOM 1540 C CA . GLY A 1 183 ? 25.106 14.239 -8.682 1.00 36.38 183 GLY A CA 1
ATOM 1541 C C . GLY A 1 183 ? 26.602 14.157 -8.419 1.00 36.38 183 GLY A C 1
ATOM 1542 O O . GLY A 1 183 ? 27.181 13.081 -8.681 1.00 36.38 183 GLY A O 1
#

Foldseek 3Di:
DDEDAAEDEDPDEDEEEYEEAYEYEYEEEYEYEYEYEYEYEYEDEYEYEYEYEYEYEYEDEYEYEYEEEYEYEYEEEYEYEYEYEYEYEYEYEYEYEYEYEYEYEYEEEYEYEYEEEYEYEYEYEYEYEYEEEYEYEYEYEYEEEYEEEYEYEYEDEYEYEYQYHYHYDYPDDYDYDHDNDDD

Secondary structure (DSSP, 8-state):
-EES--EEEE-S-EEEEEES--EEEE-S-EEEEEES--EEEESS-EEEEEES--EEEESSEEEEEEES--EEEESSEEEEEEES--EEEESSEEEEEEES--EEEESSEEEEEEES--EEEESS-EEEEEEE--EEEESS-EEEEEEE--EEEESS-EEEEEEE--EEEESS-----------

Organism: Apolygus lucorum (NCBI:txid248454)